Protein AF-A0A381DGV2-F1 (afdb_monomer_lite)

Foldseek 3Di:
DFKDFADQPDDCCVVVVVVADPPKDWDDDRRIIDIRHPPDDPVRLVVSVVVVCVVRVHDQDGLDDDPPPQHPDPLSRLVSSQVRCCVRPVDGDPVSDDDD

Organism: NCBI:txid32024

Structure (mmCIF, N/CA/C/O backbone):
data_AF-A0A381DGV2-F1
#
_entry.id   AF-A0A381DGV2-F1
#
loop_
_atom_site.group_PDB
_atom_site.id
_atom_site.type_symbol
_atom_site.label_atom_id
_atom_site.label_alt_id
_atom_site.label_comp_id
_atom_site.label_asym_id
_atom_site.label_entity_id
_atom_site.label_seq_id
_atom_site.pdbx_PDB_ins_code
_atom_site.Cartn_x
_atom_site.Cartn_y
_atom_site.Cartn_z
_atom_site.occupancy
_atom_site.B_iso_or_equiv
_atom_site.auth_seq_id
_atom_site.auth_comp_id
_atom_site.auth_asym_id
_atom_site.auth_atom_id
_atom_site.pdbx_PDB_model_num
ATOM 1 N N . MET A 1 1 ? 2.877 0.593 -5.020 1.00 95.25 1 MET A N 1
ATOM 2 C CA . MET A 1 1 ? 2.007 -0.068 -4.026 1.00 95.25 1 MET A CA 1
ATOM 3 C C . MET A 1 1 ? 1.401 1.002 -3.150 1.00 95.25 1 MET A C 1
ATOM 5 O O . MET A 1 1 ? 2.061 2.006 -2.918 1.00 95.25 1 MET A O 1
ATOM 9 N N . ILE A 1 2 ? 0.180 0.784 -2.677 1.00 96.75 2 ILE A N 1
ATOM 10 C CA . ILE A 1 2 ? -0.481 1.668 -1.717 1.00 96.75 2 ILE A CA 1
ATOM 11 C C . ILE A 1 2 ? -0.912 0.875 -0.488 1.00 96.75 2 ILE A C 1
ATOM 13 O O . ILE A 1 2 ? -1.246 -0.306 -0.606 1.00 96.75 2 ILE A O 1
ATOM 17 N N . TYR A 1 3 ? -0.951 1.536 0.662 1.00 97.06 3 TYR A N 1
ATOM 18 C CA . TYR A 1 3 ? -1.547 1.010 1.883 1.00 97.06 3 TYR A CA 1
ATOM 19 C C . TYR A 1 3 ? -2.696 1.897 2.359 1.00 97.06 3 TYR A C 1
ATOM 21 O O . TYR A 1 3 ? -2.619 3.127 2.331 1.00 97.06 3 TYR A O 1
ATOM 29 N N . PHE A 1 4 ? -3.753 1.260 2.854 1.00 95.06 4 P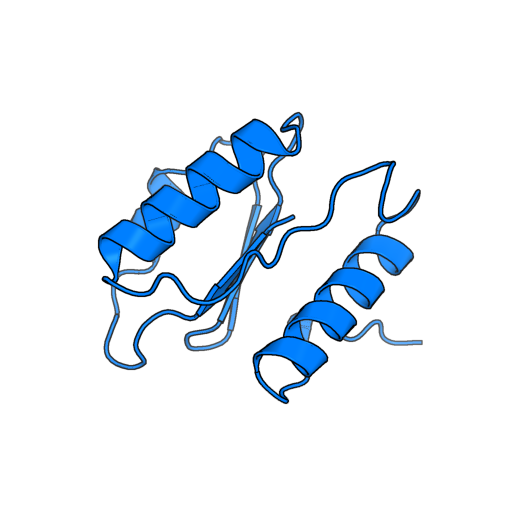HE A N 1
ATOM 30 C CA . PHE A 1 4 ? -4.829 1.939 3.559 1.00 95.06 4 PHE A CA 1
ATOM 31 C C . PHE A 1 4 ? -5.374 1.075 4.696 1.00 95.06 4 PHE A C 1
ATOM 33 O O . PHE A 1 4 ? -5.316 -0.157 4.675 1.00 95.06 4 PHE A O 1
ATOM 40 N N . LYS A 1 5 ? -5.928 1.747 5.704 1.00 93.50 5 LYS A N 1
ATOM 41 C CA . LYS A 1 5 ? -6.568 1.119 6.856 1.00 93.50 5 LYS A CA 1
ATOM 42 C C . LYS A 1 5 ? -8.061 1.400 6.804 1.00 93.50 5 LYS A C 1
ATOM 44 O O . LYS A 1 5 ? -8.460 2.558 6.834 1.00 93.50 5 LYS A O 1
ATOM 49 N N . ALA A 1 6 ? -8.879 0.357 6.745 1.00 93.44 6 ALA A N 1
ATOM 50 C CA . ALA A 1 6 ? -10.326 0.507 6.829 1.00 93.44 6 ALA A CA 1
ATOM 51 C C . ALA A 1 6 ? -10.778 0.643 8.299 1.00 93.44 6 ALA A C 1
ATOM 53 O O . ALA A 1 6 ? -10.084 0.174 9.213 1.00 93.44 6 ALA A O 1
ATOM 54 N N . PRO A 1 7 ? -11.961 1.223 8.562 1.00 92.69 7 PRO A N 1
ATOM 55 C CA . PRO A 1 7 ? -12.631 1.092 9.853 1.00 92.69 7 PRO A CA 1
ATOM 56 C C . PRO A 1 7 ? -12.791 -0.386 10.244 1.00 92.69 7 PRO A C 1
ATOM 58 O O . PRO A 1 7 ? -13.058 -1.233 9.395 1.00 92.69 7 PRO A O 1
ATOM 61 N N . LYS A 1 8 ? -12.622 -0.722 11.529 1.00 90.12 8 LYS A N 1
ATOM 62 C CA . LYS A 1 8 ? -12.659 -2.124 12.005 1.00 90.12 8 LYS A CA 1
ATOM 63 C C . LYS A 1 8 ? -14.009 -2.816 11.791 1.00 90.12 8 LYS A C 1
ATOM 65 O O . LYS A 1 8 ? -14.089 -4.038 11.762 1.00 90.12 8 LYS A O 1
ATOM 70 N N . ASP A 1 9 ? -15.078 -2.042 11.696 1.00 91.44 9 ASP A N 1
ATOM 71 C CA . ASP A 1 9 ? -16.440 -2.502 11.448 1.00 91.44 9 ASP A CA 1
ATOM 72 C C . ASP A 1 9 ? -16.779 -2.607 9.953 1.00 91.44 9 ASP A C 1
ATOM 74 O O . ASP A 1 9 ? -17.827 -3.154 9.598 1.00 91.44 9 ASP A O 1
ATOM 78 N N . PHE A 1 10 ? -15.891 -2.152 9.063 1.00 92.25 10 PHE A N 1
ATOM 79 C CA . PHE A 1 10 ? -16.064 -2.293 7.625 1.00 92.25 10 PHE A CA 1
ATOM 80 C C . PHE A 1 10 ? -15.890 -3.754 7.191 1.00 92.25 10 PHE A C 1
ATOM 82 O O . PHE A 1 10 ? -14.814 -4.335 7.310 1.00 92.25 10 PHE A O 1
ATOM 89 N N . LYS A 1 11 ? -16.954 -4.355 6.641 1.00 86.88 11 LYS A N 1
ATOM 90 C CA . LYS A 1 11 ? -16.972 -5.786 6.272 1.00 86.88 11 LYS A CA 1
ATOM 91 C C . LYS A 1 11 ? -16.928 -6.079 4.773 1.00 86.88 11 LYS A C 1
ATOM 93 O O . LYS A 1 11 ? -16.785 -7.235 4.392 1.00 86.88 11 LYS A O 1
ATOM 98 N N . ASN A 1 12 ? -17.081 -5.072 3.914 1.00 88.25 12 ASN A N 1
ATOM 99 C CA . ASN A 1 12 ? -17.271 -5.280 2.476 1.00 88.25 12 ASN A CA 1
ATOM 100 C C . ASN A 1 12 ? -15.976 -5.077 1.675 1.00 88.25 12 ASN A C 1
ATOM 102 O O . ASN A 1 12 ? -15.912 -4.227 0.78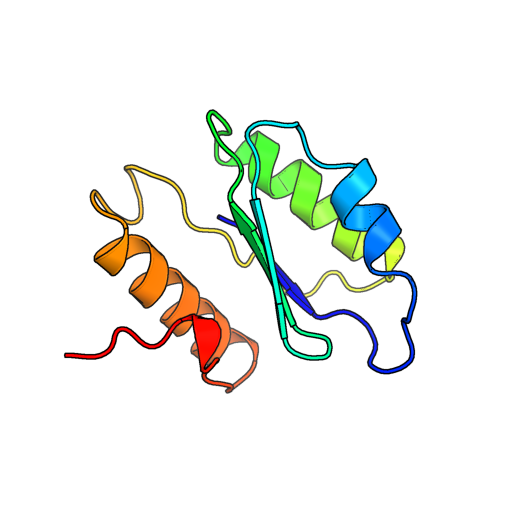9 1.00 88.25 12 ASN A O 1
ATOM 106 N N . SER A 1 13 ? -14.938 -5.859 1.973 1.00 86.44 13 SER A N 1
ATOM 107 C CA . SER A 1 13 ? -13.643 -5.764 1.279 1.00 86.44 13 SER A CA 1
ATOM 108 C C . SER A 1 13 ? -13.719 -6.040 -0.229 1.00 86.44 13 SER A C 1
ATOM 110 O O . SER A 1 13 ? -12.875 -5.569 -0.993 1.00 86.44 13 SER A O 1
ATOM 112 N N . ASP A 1 14 ? -14.754 -6.752 -0.682 1.00 88.44 14 ASP A N 1
ATOM 113 C CA . ASP A 1 14 ? -14.967 -7.072 -2.094 1.00 88.44 14 ASP A CA 1
ATOM 114 C C . ASP A 1 14 ? -15.229 -5.838 -2.964 1.00 88.44 14 ASP A C 1
ATOM 116 O O . ASP A 1 14 ? -15.017 -5.907 -4.177 1.00 88.44 14 ASP A O 1
ATOM 120 N N . ILE A 1 15 ? -15.641 -4.704 -2.381 1.00 90.19 15 ILE A N 1
ATOM 121 C CA . ILE A 1 15 ? -15.765 -3.455 -3.140 1.00 90.19 15 ILE A CA 1
ATOM 122 C C . ILE A 1 15 ? -14.410 -3.016 -3.707 1.00 90.19 15 ILE A C 1
ATOM 124 O O . ILE A 1 15 ? -14.336 -2.641 -4.871 1.00 90.19 15 ILE A O 1
ATOM 128 N N . PHE A 1 16 ? -13.325 -3.158 -2.939 1.00 89.62 16 PHE A N 1
ATOM 129 C CA . PHE A 1 16 ? -11.986 -2.775 -3.388 1.00 89.62 16 PHE A CA 1
ATOM 130 C C . PHE A 1 16 ? -11.459 -3.733 -4.447 1.00 89.62 16 PHE A C 1
ATOM 132 O O . PHE A 1 16 ? -10.936 -3.288 -5.461 1.00 89.62 16 PHE A O 1
ATOM 139 N N . LYS A 1 17 ? -11.680 -5.042 -4.274 1.00 86.31 17 LYS A N 1
ATOM 140 C CA . LYS A 1 17 ? -11.296 -6.040 -5.286 1.00 86.31 17 LYS A CA 1
ATOM 141 C C . LYS A 1 17 ? -11.955 -5.774 -6.639 1.00 86.31 17 LYS A C 1
ATOM 143 O O . LYS A 1 17 ? -11.318 -5.966 -7.664 1.00 86.31 17 LYS A O 1
ATOM 148 N N . LYS A 1 18 ? -13.220 -5.340 -6.645 1.00 88.31 18 LYS A N 1
ATOM 149 C CA . LYS A 1 18 ? -13.968 -5.026 -7.874 1.00 88.31 18 LYS A CA 1
ATOM 150 C C . LYS A 1 18 ? -13.519 -3.727 -8.545 1.00 88.31 18 LYS A C 1
ATOM 152 O O . LYS A 1 18 ? -13.727 -3.585 -9.745 1.00 88.31 18 LYS A O 1
ATOM 157 N N . SER A 1 19 ? -12.943 -2.799 -7.786 1.00 85.50 19 SER A N 1
ATOM 158 C CA . SER A 1 19 ? -12.439 -1.520 -8.302 1.00 85.50 19 SER A CA 1
ATOM 159 C C . SER A 1 19 ? -11.036 -1.621 -8.907 1.00 85.50 19 SER A C 1
ATOM 161 O O . SER A 1 19 ? -10.634 -0.740 -9.662 1.00 85.50 19 SER A O 1
ATOM 163 N N . LEU A 1 20 ? -10.289 -2.675 -8.577 1.00 88.88 20 LEU A N 1
ATOM 164 C CA . LEU A 1 20 ? -8.936 -2.911 -9.075 1.00 88.88 20 LEU A CA 1
ATOM 165 C C . LEU A 1 20 ? -8.937 -3.585 -10.454 1.00 88.88 20 LEU A C 1
ATOM 167 O O . LEU A 1 20 ? -9.857 -4.328 -10.804 1.00 88.88 20 LEU A O 1
ATOM 171 N N . ARG A 1 21 ? -7.892 -3.332 -11.253 1.00 91.62 21 ARG A N 1
ATOM 172 C CA . ARG A 1 21 ? -7.720 -3.980 -12.562 1.00 91.62 21 ARG A CA 1
ATOM 173 C C . ARG A 1 21 ? -7.346 -5.446 -12.364 1.00 91.62 21 ARG A C 1
ATOM 175 O O . ARG A 1 21 ? -6.806 -5.830 -11.335 1.00 91.62 21 ARG A O 1
ATOM 182 N N . SER A 1 22 ? -7.538 -6.271 -13.392 1.00 91.06 22 SER A N 1
ATOM 183 C CA . SER A 1 22 ? -7.172 -7.696 -13.336 1.00 91.06 22 SER A CA 1
ATOM 184 C C . SER A 1 22 ? -5.670 -7.945 -13.144 1.00 91.06 22 SER A C 1
ATOM 186 O O . SER A 1 22 ? -5.277 -9.048 -12.782 1.00 91.06 22 SER A O 1
ATOM 188 N N . THR A 1 23 ? -4.834 -6.951 -13.451 1.00 93.00 23 THR A N 1
ATOM 189 C CA . THR A 1 23 ? -3.380 -6.978 -13.245 1.00 93.00 23 THR A CA 1
ATOM 190 C C . THR A 1 23 ? -2.973 -6.570 -11.838 1.00 93.00 23 THR A C 1
ATOM 192 O O . THR A 1 23 ? -1.842 -6.830 -11.444 1.00 93.00 23 THR A O 1
ATOM 195 N N . ASP A 1 24 ? -3.860 -5.903 -11.106 1.00 94.75 24 ASP A N 1
ATOM 196 C CA . ASP A 1 24 ? -3.578 -5.417 -9.766 1.00 94.75 24 ASP A CA 1
ATOM 197 C C . ASP A 1 24 ? -3.803 -6.540 -8.747 1.00 94.75 24 ASP A C 1
ATOM 199 O O . ASP A 1 24 ? -4.599 -7.459 -8.957 1.00 94.75 24 ASP A O 1
ATOM 203 N N . ALA A 1 25 ? -3.114 -6.454 -7.613 1.00 93.38 25 ALA A N 1
ATOM 204 C CA . ALA A 1 25 ? -3.277 -7.394 -6.510 1.00 93.38 25 ALA A CA 1
ATOM 205 C C . ALA A 1 25 ? -3.711 -6.665 -5.237 1.00 93.38 25 ALA A C 1
ATOM 207 O O . ALA A 1 25 ? -3.255 -5.554 -4.972 1.00 93.38 25 ALA A O 1
ATOM 208 N N . LEU A 1 26 ? -4.565 -7.309 -4.437 1.00 95.12 26 LEU A N 1
ATOM 209 C CA . LEU A 1 26 ? -5.003 -6.814 -3.133 1.00 95.12 26 LEU A CA 1
ATOM 210 C C . LEU A 1 26 ? -4.680 -7.840 -2.048 1.00 95.12 26 LEU A C 1
ATOM 212 O O . LEU A 1 26 ? -5.160 -8.973 -2.097 1.00 95.12 26 LEU A O 1
ATOM 216 N N . PHE A 1 27 ? -3.916 -7.408 -1.053 1.00 94.50 27 PHE A N 1
ATOM 217 C CA . PHE A 1 27 ? -3.576 -8.165 0.144 1.00 94.50 27 PHE A CA 1
ATOM 218 C C . PHE A 1 27 ? -4.340 -7.576 1.329 1.00 94.50 27 PHE A C 1
ATOM 220 O O . PHE A 1 27 ? -4.456 -6.354 1.443 1.00 94.50 27 PHE A O 1
ATOM 227 N N . ILE A 1 28 ? -4.906 -8.441 2.171 1.00 93.50 28 ILE A N 1
ATOM 228 C CA . ILE A 1 28 ? -5.795 -8.048 3.268 1.00 93.50 28 ILE A CA 1
ATOM 229 C C . ILE A 1 28 ? -5.422 -8.844 4.517 1.00 93.50 28 ILE A C 1
ATOM 231 O O . ILE A 1 28 ? -5.366 -10.072 4.456 1.00 93.50 28 ILE A O 1
ATOM 235 N N . ASP A 1 29 ? -5.235 -8.144 5.633 1.00 92.50 29 ASP A N 1
ATOM 236 C CA . ASP A 1 29 ? -5.119 -8.718 6.976 1.00 92.50 29 ASP A CA 1
ATOM 237 C C . ASP A 1 29 ? -5.941 -7.869 7.952 1.00 92.50 29 ASP A C 1
ATOM 239 O O . ASP A 1 29 ? -5.667 -6.683 8.140 1.00 92.50 29 ASP A O 1
ATOM 243 N N . ASP A 1 30 ? -6.996 -8.450 8.523 1.00 92.38 30 ASP A N 1
ATOM 244 C CA . ASP A 1 30 ? -8.017 -7.739 9.305 1.00 92.38 30 ASP A CA 1
ATOM 245 C C . ASP A 1 30 ? -8.541 -6.476 8.580 1.00 92.38 30 ASP A C 1
ATOM 247 O O . ASP A 1 30 ? -9.202 -6.573 7.540 1.00 92.38 30 ASP A O 1
ATOM 251 N N . ASN A 1 31 ? -8.232 -5.283 9.093 1.00 94.00 31 ASN A N 1
ATOM 252 C CA . ASN A 1 31 ? -8.620 -4.003 8.510 1.00 94.00 31 ASN A CA 1
ATOM 253 C C . ASN A 1 31 ? -7.465 -3.277 7.793 1.00 94.00 31 ASN A C 1
ATOM 255 O O . ASN A 1 31 ? -7.577 -2.084 7.498 1.00 94.00 31 ASN A O 1
ATOM 259 N N . HIS A 1 32 ? -6.370 -3.981 7.510 1.00 94.94 32 HIS A N 1
ATOM 260 C CA . HIS A 1 32 ? -5.193 -3.489 6.802 1.00 94.94 32 HIS A CA 1
ATOM 261 C C . HIS A 1 32 ? -5.177 -3.999 5.363 1.00 94.94 32 HIS A C 1
ATOM 263 O O . HIS A 1 32 ? -5.314 -5.197 5.115 1.00 94.94 32 HIS A O 1
ATOM 269 N N . TYR A 1 33 ? -4.996 -3.082 4.415 1.00 95.88 33 TYR A N 1
ATOM 270 C CA . TYR A 1 33 ? -5.076 -3.370 2.990 1.00 95.88 33 TYR A CA 1
ATOM 271 C C . TYR A 1 33 ? -3.837 -2.851 2.278 1.00 95.88 33 TYR A C 1
ATOM 273 O O . TYR A 1 33 ? -3.427 -1.707 2.481 1.00 95.88 33 TYR A O 1
ATOM 281 N N . ILE A 1 34 ? -3.279 -3.678 1.399 1.00 96.69 34 ILE A N 1
ATOM 282 C CA . ILE A 1 34 ? -2.182 -3.299 0.511 1.00 96.69 34 ILE A CA 1
ATOM 283 C C . ILE A 1 34 ? -2.595 -3.613 -0.917 1.00 96.69 34 ILE A C 1
ATOM 285 O O . ILE A 1 34 ? -2.911 -4.760 -1.233 1.00 96.69 34 ILE A O 1
ATOM 289 N N . ALA A 1 35 ? -2.576 -2.604 -1.785 1.00 96.06 35 ALA A N 1
ATOM 290 C CA . ALA A 1 35 ? -2.825 -2.787 -3.207 1.00 96.06 35 ALA A CA 1
ATOM 291 C C . ALA A 1 35 ? -1.540 -2.589 -4.020 1.00 96.06 35 ALA A C 1
ATOM 293 O O . ALA A 1 35 ? -0.842 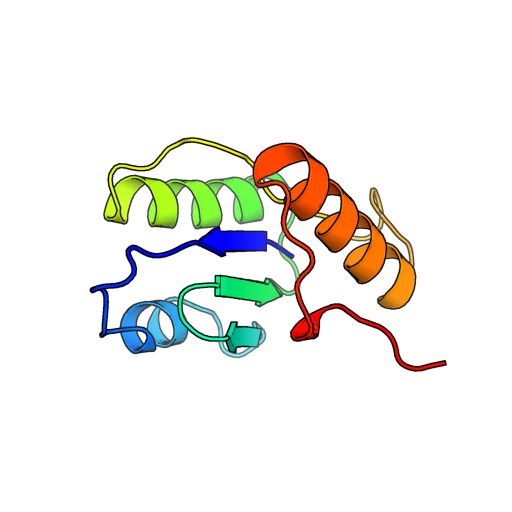-1.575 -3.919 1.00 96.06 35 ALA A O 1
ATOM 294 N N . MET A 1 36 ? -1.232 -3.573 -4.858 1.00 95.88 36 MET A N 1
ATOM 295 C CA . MET A 1 36 ? -0.183 -3.495 -5.863 1.00 95.88 36 MET A CA 1
ATOM 296 C C . MET A 1 36 ? -0.819 -3.081 -7.188 1.00 95.88 36 MET A C 1
ATOM 298 O O . MET A 1 36 ? -1.580 -3.848 -7.770 1.00 95.88 36 MET A O 1
ATOM 302 N N . LEU A 1 37 ? -0.515 -1.862 -7.633 1.00 95.88 37 LEU A N 1
ATOM 303 C CA . LEU A 1 37 ? -1.074 -1.259 -8.842 1.00 95.88 37 LEU A CA 1
ATOM 304 C C . LEU A 1 37 ? -0.055 -1.378 -9.982 1.00 95.88 37 LEU A C 1
ATOM 306 O O . LEU A 1 37 ? 0.964 -0.686 -9.969 1.00 95.88 37 LEU A O 1
ATOM 310 N N . ILE A 1 38 ? -0.292 -2.271 -10.941 1.00 94.25 38 ILE A N 1
ATOM 311 C CA . ILE A 1 38 ? 0.676 -2.563 -12.008 1.00 94.25 38 ILE A CA 1
ATOM 312 C C . ILE A 1 38 ? 0.549 -1.537 -13.138 1.00 94.25 38 ILE A C 1
ATOM 314 O O . ILE A 1 38 ? -0.543 -1.282 -13.644 1.00 94.25 38 ILE A O 1
ATOM 318 N N . GLY A 1 39 ? 1.683 -0.969 -13.563 1.00 93.31 39 GLY A N 1
ATOM 319 C CA . GLY A 1 39 ? 1.716 0.049 -14.622 1.00 93.31 39 GLY A CA 1
ATOM 320 C C . GLY A 1 39 ? 1.094 1.385 -14.205 1.00 93.31 39 GLY A C 1
ATOM 321 O O . GLY A 1 39 ? 0.584 2.112 -15.055 1.00 93.31 39 GLY A O 1
ATOM 322 N N . THR A 1 40 ? 1.107 1.682 -12.906 1.00 94.25 40 THR A N 1
ATOM 323 C CA . THR A 1 40 ? 0.544 2.902 -12.321 1.00 94.25 40 THR A CA 1
ATOM 324 C C . THR A 1 40 ? 1.674 3.765 -11.773 1.00 94.25 40 THR A C 1
ATOM 326 O O . THR A 1 40 ? 2.539 3.267 -11.051 1.00 94.25 40 THR A O 1
ATOM 329 N N . ASP A 1 41 ? 1.675 5.045 -12.139 1.00 94.50 41 ASP A N 1
ATOM 330 C CA . ASP A 1 41 ? 2.626 6.035 -11.637 1.00 94.50 41 ASP A CA 1
ATOM 331 C C . ASP A 1 41 ? 2.180 6.617 -10.283 1.00 94.50 41 ASP A C 1
ATOM 333 O O . ASP A 1 41 ? 1.156 6.223 -9.717 1.00 94.50 41 ASP A O 1
ATOM 337 N N . TRP A 1 42 ? 2.961 7.560 -9.755 1.00 94.88 42 TRP A N 1
ATOM 338 C CA . TRP A 1 42 ? 2.656 8.230 -8.491 1.00 94.88 42 TRP A CA 1
ATOM 339 C C . TRP A 1 42 ? 1.267 8.879 -8.483 1.00 94.88 42 TRP A C 1
ATOM 341 O O . TRP A 1 42 ? 0.499 8.681 -7.544 1.00 94.88 42 TRP A O 1
ATOM 351 N N . ASN A 1 43 ? 0.917 9.622 -9.537 1.00 95.50 43 ASN A N 1
ATOM 352 C CA . ASN A 1 43 ? -0.345 10.360 -9.590 1.00 95.50 43 ASN A CA 1
ATOM 353 C C . ASN A 1 43 ? -1.545 9.412 -9.629 1.00 95.50 43 ASN A C 1
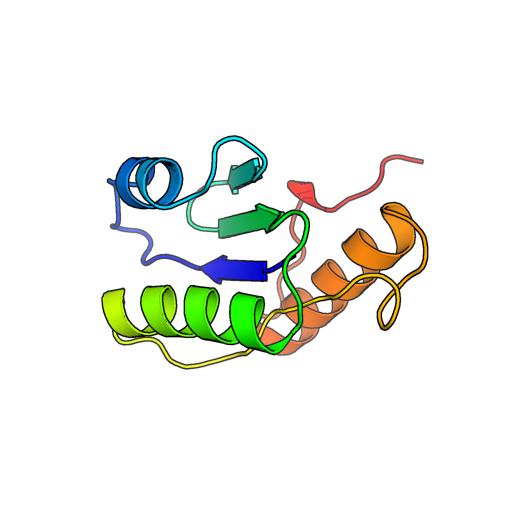ATOM 355 O O . ASN A 1 43 ? -2.501 9.607 -8.885 1.00 95.50 43 ASN A O 1
ATOM 359 N N . GLY A 1 44 ? -1.475 8.346 -10.428 1.00 94.25 44 GLY A N 1
ATOM 360 C CA . GLY A 1 44 ? -2.525 7.332 -10.457 1.00 94.25 44 GLY A CA 1
ATOM 361 C C . GLY A 1 44 ? -2.661 6.597 -9.121 1.00 94.25 44 GLY A C 1
ATOM 362 O O . GLY A 1 44 ? -3.775 6.328 -8.674 1.00 94.25 44 GLY A O 1
ATOM 363 N N . ALA A 1 45 ? -1.548 6.300 -8.443 1.00 95.44 45 ALA A N 1
ATOM 364 C CA . ALA A 1 45 ? -1.579 5.696 -7.112 1.00 95.44 45 ALA A CA 1
ATOM 365 C C . ALA A 1 45 ? -2.208 6.639 -6.071 1.00 95.44 45 ALA A C 1
ATOM 367 O O . ALA A 1 45 ? -3.016 6.194 -5.251 1.00 95.44 45 ALA A O 1
ATOM 368 N N . LEU A 1 46 ? -1.886 7.933 -6.145 1.00 95.50 46 LEU A N 1
ATOM 369 C CA . LEU A 1 46 ? -2.441 8.974 -5.286 1.00 95.50 46 LEU A CA 1
ATOM 370 C C . LEU A 1 46 ? -3.945 9.157 -5.504 1.00 95.50 46 LEU A C 1
ATOM 372 O O . LEU A 1 46 ? -4.686 9.254 -4.529 1.00 95.50 46 LEU A O 1
ATOM 376 N N . GLU A 1 47 ? -4.418 9.157 -6.751 1.00 94.44 47 GLU A N 1
ATOM 377 C CA . GLU A 1 47 ? -5.849 9.232 -7.071 1.00 94.44 47 GLU A CA 1
ATOM 378 C C . GLU A 1 47 ? -6.621 8.039 -6.494 1.00 94.44 47 GLU A C 1
ATOM 380 O O . GLU A 1 47 ? -7.669 8.220 -5.868 1.00 94.44 47 GLU A O 1
ATOM 385 N N . VAL A 1 48 ? -6.087 6.820 -6.649 1.00 93.88 48 VAL A N 1
ATOM 386 C CA . VAL A 1 48 ? -6.702 5.608 -6.085 1.00 93.88 48 VAL A CA 1
ATOM 387 C C . VAL A 1 48 ? -6.758 5.692 -4.561 1.00 93.88 48 VAL A C 1
ATOM 389 O O . VAL A 1 48 ? -7.818 5.461 -3.976 1.00 93.88 48 VAL A O 1
ATOM 392 N N . LEU A 1 49 ? -5.645 6.048 -3.912 1.00 95.31 49 LEU A N 1
ATOM 393 C CA . LEU A 1 49 ? -5.597 6.170 -2.457 1.00 95.31 49 LEU A CA 1
ATOM 394 C C . LEU A 1 49 ? -6.554 7.261 -1.957 1.00 95.31 49 LEU A C 1
ATOM 396 O O . LEU A 1 49 ? -7.333 7.007 -1.041 1.00 95.31 49 LEU A O 1
ATOM 400 N N . SER A 1 50 ? -6.571 8.426 -2.605 1.00 94.25 50 SER A N 1
ATOM 401 C CA . SER A 1 50 ? -7.456 9.543 -2.255 1.00 94.25 50 SER A CA 1
ATOM 402 C C . SER A 1 50 ? -8.932 9.173 -2.401 1.00 94.25 50 SER A C 1
ATOM 404 O O . SER A 1 50 ? -9.751 9.559 -1.570 1.00 94.25 50 SER A O 1
ATOM 406 N N . GLY A 1 51 ? -9.294 8.391 -3.424 1.00 93.50 51 GLY A N 1
ATOM 407 C CA . GLY A 1 51 ? -10.656 7.880 -3.586 1.00 93.50 51 GLY A CA 1
ATOM 408 C C . GLY A 1 51 ? -11.076 6.949 -2.445 1.00 93.50 51 GLY A C 1
ATOM 409 O O . GLY A 1 51 ? -12.201 7.036 -1.954 1.00 93.50 51 GLY A O 1
ATOM 410 N N . ILE A 1 52 ? -10.164 6.095 -1.973 1.00 93.69 52 ILE A N 1
ATOM 411 C CA . ILE A 1 52 ? -10.409 5.195 -0.836 1.00 93.69 52 ILE A CA 1
ATOM 412 C C . ILE A 1 52 ? -10.517 5.983 0.473 1.00 93.69 52 ILE A C 1
ATOM 414 O O . ILE A 1 52 ? -11.425 5.745 1.266 1.00 93.69 52 ILE A O 1
ATOM 418 N N . GLN A 1 53 ? -9.619 6.939 0.692 1.00 93.62 53 GLN A N 1
ATOM 419 C CA . GLN A 1 53 ? -9.657 7.828 1.852 1.00 93.62 53 GLN A CA 1
ATOM 420 C C . GLN A 1 53 ? -10.954 8.641 1.883 1.00 93.62 53 GLN A C 1
ATOM 422 O O . GLN A 1 53 ? -11.606 8.709 2.919 1.00 93.62 53 GLN A O 1
ATOM 427 N N . SER A 1 54 ? -11.387 9.164 0.731 1.00 94.38 54 SER A N 1
ATOM 428 C CA . SER A 1 54 ? -12.671 9.852 0.572 1.00 94.38 54 SER A CA 1
ATOM 429 C C . SER A 1 54 ? -13.855 8.969 0.936 1.00 94.38 54 SER A C 1
ATOM 431 O O . SER A 1 54 ? -14.756 9.399 1.651 1.00 94.38 54 SER A O 1
ATOM 433 N N . PHE A 1 55 ? -13.836 7.711 0.491 1.00 93.12 55 PHE A N 1
ATOM 434 C CA . PHE A 1 55 ? -14.882 6.745 0.807 1.00 93.12 55 PHE A CA 1
ATOM 435 C C . PHE A 1 55 ? -15.035 6.510 2.320 1.00 93.12 55 PHE A C 1
ATOM 437 O O . PHE A 1 55 ? -16.144 6.251 2.787 1.00 93.12 55 PHE A O 1
ATOM 444 N N . PHE A 1 56 ? -13.946 6.623 3.084 1.00 92.00 56 PHE A N 1
ATOM 445 C CA . PHE A 1 56 ? -13.941 6.467 4.540 1.00 92.00 56 PHE A CA 1
ATOM 446 C C . PHE A 1 56 ? -13.963 7.782 5.330 1.00 92.00 56 PHE A C 1
ATOM 448 O O . PHE A 1 56 ? -13.971 7.719 6.558 1.00 92.00 56 PHE A O 1
ATOM 455 N N . ASP A 1 57 ? -13.974 8.938 4.660 1.00 91.69 57 ASP A N 1
ATOM 456 C CA . ASP A 1 57 ? -13.760 10.254 5.280 1.00 91.69 57 ASP A CA 1
ATOM 457 C C . ASP A 1 57 ? -12.470 10.305 6.137 1.00 91.69 57 ASP A C 1
ATOM 459 O O . ASP A 1 57 ? -12.438 10.867 7.231 1.00 91.69 57 ASP A O 1
ATOM 463 N N . ASP A 1 58 ? -11.393 9.659 5.661 1.00 86.75 58 ASP A N 1
ATOM 464 C CA . ASP A 1 58 ? -10.123 9.516 6.390 1.00 86.75 58 ASP A CA 1
ATOM 465 C C . ASP A 1 58 ? -8.893 9.865 5.535 1.00 86.75 58 ASP A C 1
ATOM 467 O O . ASP A 1 58 ? -8.190 8.996 5.017 1.00 86.75 58 ASP A O 1
ATOM 471 N N . TYR A 1 59 ? -8.605 11.161 5.417 1.00 80.38 59 TYR A N 1
ATOM 472 C CA . TYR A 1 59 ? -7.440 11.699 4.705 1.00 80.38 59 TYR A CA 1
ATOM 473 C C . TYR A 1 59 ? -6.276 11.943 5.665 1.00 80.38 59 TYR A C 1
ATOM 475 O O . TYR A 1 59 ? -6.039 13.072 6.098 1.00 80.38 59 TYR A O 1
ATOM 483 N N . LYS A 1 60 ? -5.569 10.881 6.056 1.00 81.81 60 LYS A N 1
ATOM 484 C CA . LYS A 1 60 ? -4.435 11.020 6.984 1.00 81.81 60 LYS A CA 1
ATOM 485 C C . LYS A 1 60 ? -3.074 11.014 6.308 1.00 81.81 60 LYS A C 1
ATOM 487 O O . LYS A 1 60 ? -2.286 11.921 6.552 1.00 81.81 60 LYS A O 1
ATOM 492 N N . TYR A 1 61 ? -2.781 9.976 5.527 1.00 91.12 61 TYR A N 1
ATOM 493 C CA . TYR A 1 61 ? -1.414 9.689 5.096 1.00 91.12 61 TYR A CA 1
ATOM 494 C C . TYR A 1 61 ? -1.357 9.114 3.685 1.00 91.12 61 TYR A C 1
ATOM 496 O O . TYR A 1 61 ? -2.095 8.178 3.360 1.00 91.12 61 TYR A O 1
ATOM 504 N N . ASP A 1 62 ? -0.404 9.607 2.898 1.00 92.31 62 ASP A N 1
ATOM 505 C CA . ASP A 1 62 ? -0.085 9.093 1.569 1.00 92.31 62 ASP A CA 1
ATOM 506 C C . ASP A 1 62 ? 0.881 7.911 1.687 1.00 92.31 62 ASP A C 1
ATOM 508 O O . ASP A 1 62 ? 2.095 8.040 1.548 1.00 92.31 62 ASP A O 1
ATOM 512 N N . ASN A 1 63 ? 0.341 6.730 1.993 1.00 95.81 63 ASN A N 1
ATOM 513 C CA . ASN A 1 63 ? 1.145 5.516 2.130 1.00 95.81 63 ASN A CA 1
ATOM 514 C C . ASN A 1 63 ? 1.376 4.873 0.756 1.00 95.81 63 ASN A C 1
ATOM 516 O O . ASN A 1 63 ? 0.688 3.915 0.388 1.00 95.81 63 ASN A O 1
ATOM 520 N N . ILE A 1 64 ? 2.308 5.431 -0.015 1.00 97.00 64 ILE A N 1
ATOM 521 C CA . ILE A 1 64 ? 2.598 5.036 -1.396 1.00 97.00 64 ILE A CA 1
ATOM 522 C C . ILE A 1 64 ? 4.093 4.753 -1.540 1.00 97.00 64 ILE A C 1
ATOM 524 O O . ILE A 1 64 ? 4.917 5.498 -1.025 1.00 97.00 64 ILE A O 1
ATOM 528 N N . VAL A 1 65 ? 4.426 3.688 -2.270 1.00 97.44 65 VAL A N 1
ATOM 529 C CA . VAL A 1 65 ? 5.783 3.438 -2.784 1.00 97.44 65 VAL A CA 1
ATOM 530 C C . VAL A 1 65 ? 5.727 3.101 -4.271 1.00 97.44 65 VAL A C 1
ATOM 532 O O . VAL A 1 65 ? 4.872 2.322 -4.709 1.00 97.44 65 VAL A O 1
ATOM 535 N N . CYS A 1 66 ? 6.637 3.647 -5.061 1.00 96.56 66 CYS A N 1
ATOM 536 C CA . CYS A 1 66 ? 6.669 3.548 -6.511 1.00 96.56 66 CYS A CA 1
ATOM 537 C C . CYS A 1 66 ? 7.953 2.873 -6.995 1.00 96.56 66 CYS A C 1
ATOM 539 O O . CYS A 1 66 ? 9.056 3.208 -6.585 1.00 96.56 66 CYS A O 1
ATOM 541 N N . TYR A 1 67 ? 7.813 1.933 -7.929 1.00 94.94 67 TYR A N 1
ATOM 542 C CA . TYR A 1 67 ? 8.954 1.451 -8.699 1.00 94.94 67 TYR A CA 1
ATOM 543 C C . TYR A 1 67 ? 9.219 2.418 -9.865 1.00 94.94 67 TYR A C 1
ATOM 545 O O . TYR A 1 67 ? 8.260 2.766 -10.559 1.00 94.94 67 TYR A O 1
ATOM 553 N N . PRO A 1 68 ? 10.478 2.779 -10.167 1.00 95.31 68 PRO A N 1
ATOM 554 C CA . PRO A 1 68 ? 11.712 2.391 -9.474 1.00 95.31 68 PRO A CA 1
ATOM 555 C C . PRO A 1 68 ? 12.166 3.375 -8.378 1.00 95.31 68 PRO A C 1
ATOM 557 O O . PRO A 1 68 ? 13.220 3.148 -7.781 1.00 95.31 68 PRO A O 1
ATOM 560 N N . ASP A 1 69 ? 11.432 4.467 -8.158 1.00 95.69 69 ASP A N 1
ATOM 561 C CA . ASP A 1 69 ? 11.874 5.619 -7.357 1.00 95.69 69 ASP A CA 1
ATOM 562 C C . ASP A 1 69 ? 12.108 5.271 -5.879 1.00 95.69 69 ASP A C 1
ATOM 564 O O . ASP A 1 69 ? 13.131 5.647 -5.310 1.00 95.69 69 ASP A O 1
ATOM 568 N N . ASP A 1 70 ? 11.222 4.462 -5.301 1.00 96.12 70 ASP A N 1
ATOM 569 C CA . ASP A 1 70 ? 11.274 4.007 -3.909 1.00 96.12 70 ASP A CA 1
ATOM 570 C C . ASP A 1 70 ? 11.867 2.599 -3.774 1.00 96.12 70 ASP A C 1
ATOM 572 O O . ASP A 1 70 ? 11.783 1.982 -2.717 1.00 96.12 70 ASP A O 1
ATOM 576 N N . GLY A 1 71 ? 12.435 2.031 -4.837 1.00 95.81 71 GLY A N 1
ATOM 577 C CA . GLY A 1 71 ? 13.012 0.691 -4.796 1.00 95.81 71 GLY A CA 1
ATOM 578 C C . GLY A 1 71 ? 13.033 0.014 -6.156 1.00 95.81 71 GLY A C 1
ATOM 579 O O . GLY A 1 71 ? 12.114 0.153 -6.962 1.00 95.81 71 GLY A O 1
ATOM 580 N N . LYS A 1 72 ? 14.094 -0.756 -6.409 1.00 95.31 72 LYS A N 1
ATOM 581 C CA . LYS A 1 72 ? 14.313 -1.446 -7.693 1.00 95.31 72 LYS A CA 1
ATOM 582 C C . LYS A 1 72 ? 13.946 -2.929 -7.665 1.00 95.31 72 LYS A C 1
ATOM 584 O O . LYS A 1 72 ? 14.070 -3.607 -8.683 1.00 95.31 72 LYS A O 1
ATOM 589 N N . ASP A 1 73 ? 13.478 -3.414 -6.527 1.00 94.69 73 ASP A N 1
ATOM 590 C CA . ASP A 1 73 ? 13.059 -4.789 -6.303 1.00 94.69 73 ASP A CA 1
ATOM 591 C C . ASP A 1 73 ? 11.916 -4.836 -5.280 1.00 94.69 73 ASP A C 1
ATOM 593 O O . ASP A 1 73 ? 11.620 -3.856 -4.591 1.00 94.69 73 ASP A O 1
ATOM 597 N N . GLY A 1 74 ? 11.231 -5.982 -5.232 1.00 91.56 74 GLY A N 1
ATOM 598 C CA . GLY A 1 74 ? 10.066 -6.166 -4.370 1.00 91.56 74 GLY A CA 1
ATOM 599 C C . GLY A 1 74 ? 10.402 -6.091 -2.882 1.00 91.56 74 GLY A C 1
ATOM 600 O O . GLY A 1 74 ? 9.614 -5.542 -2.122 1.00 91.56 74 GLY A O 1
ATOM 601 N N . GLU A 1 75 ? 11.573 -6.584 -2.478 1.00 94.38 75 GLU A N 1
ATOM 602 C CA . GLU A 1 75 ? 12.021 -6.561 -1.084 1.00 94.38 75 GLU A CA 1
ATOM 603 C C . GLU A 1 75 ? 12.191 -5.125 -0.579 1.00 94.38 75 GLU A C 1
ATOM 605 O O . GLU A 1 75 ? 11.609 -4.752 0.439 1.00 94.38 75 GLU A O 1
ATOM 610 N N . THR A 1 76 ? 12.894 -4.288 -1.341 1.00 96.00 76 THR A N 1
ATOM 611 C CA . THR A 1 76 ? 13.089 -2.870 -1.026 1.00 96.00 76 THR A CA 1
ATOM 612 C C . THR A 1 76 ? 11.755 -2.130 -0.948 1.00 96.00 76 THR A C 1
ATOM 614 O O . THR A 1 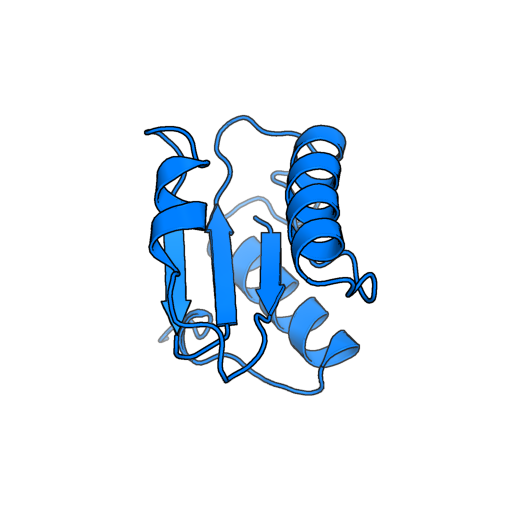76 ? 11.511 -1.400 0.008 1.00 96.00 76 THR A O 1
ATOM 617 N N . LEU A 1 77 ? 10.852 -2.352 -1.911 1.00 96.06 77 LEU A N 1
ATOM 618 C CA . LEU A 1 77 ? 9.537 -1.703 -1.917 1.00 96.06 77 LEU A CA 1
ATOM 619 C C . LEU A 1 77 ? 8.668 -2.135 -0.726 1.00 96.06 77 LEU A C 1
ATOM 621 O O . LEU A 1 77 ? 7.951 -1.311 -0.161 1.00 96.06 77 LEU A O 1
ATOM 625 N N . MET A 1 78 ? 8.711 -3.413 -0.340 1.00 95.69 78 MET A N 1
ATOM 626 C CA . MET A 1 78 ? 7.977 -3.923 0.822 1.00 95.69 78 MET A CA 1
ATOM 627 C C . MET A 1 78 ? 8.518 -3.351 2.132 1.00 95.69 78 MET A C 1
ATOM 629 O O . MET A 1 78 ? 7.721 -2.911 2.960 1.00 95.69 78 MET A O 1
ATOM 633 N N . ASN A 1 79 ? 9.843 -3.304 2.296 1.00 96.25 79 ASN A N 1
ATOM 634 C CA . ASN A 1 79 ? 10.482 -2.709 3.469 1.00 96.25 79 ASN A CA 1
ATOM 635 C C . ASN A 1 79 ? 10.181 -1.206 3.566 1.00 96.25 79 ASN A C 1
ATOM 637 O O . ASN A 1 79 ? 9.736 -0.742 4.609 1.00 96.25 79 ASN A O 1
ATOM 641 N N . ASN A 1 80 ? 10.289 -0.463 2.463 1.00 97.25 80 ASN A N 1
ATOM 642 C CA . ASN A 1 80 ? 9.996 0.972 2.463 1.00 97.25 80 ASN A CA 1
ATOM 643 C C . ASN A 1 80 ? 8.516 1.262 2.752 1.00 97.25 80 ASN A C 1
ATOM 645 O O . ASN A 1 80 ? 8.197 2.195 3.487 1.00 97.25 80 ASN A O 1
ATOM 649 N N . LEU A 1 81 ? 7.592 0.439 2.239 1.00 97.50 81 LEU A N 1
ATOM 650 C CA . LEU A 1 81 ? 6.180 0.559 2.606 1.00 97.50 81 LEU A CA 1
ATOM 651 C C . LEU A 1 81 ? 5.964 0.246 4.096 1.00 97.50 81 LEU A C 1
ATOM 653 O O . LEU A 1 81 ? 5.164 0.913 4.750 1.00 97.50 81 LEU A O 1
ATOM 657 N N . GLN A 1 82 ? 6.668 -0.751 4.637 1.00 96.75 82 GLN A N 1
ATOM 658 C CA . GLN A 1 82 ? 6.607 -1.098 6.054 1.00 96.75 82 GLN A CA 1
ATOM 659 C C . GLN A 1 82 ? 7.092 0.056 6.941 1.00 96.75 82 GLN A C 1
ATOM 661 O O . GLN A 1 82 ? 6.426 0.351 7.935 1.00 96.75 82 GLN A O 1
ATOM 666 N N . ASP A 1 83 ? 8.183 0.722 6.568 1.00 97.06 83 ASP A N 1
ATOM 667 C CA . ASP A 1 83 ? 8.730 1.871 7.293 1.00 97.06 83 ASP A CA 1
ATOM 668 C C . ASP A 1 83 ? 7.740 3.046 7.300 1.00 97.06 83 ASP A C 1
ATOM 670 O O . ASP A 1 83 ? 7.406 3.556 8.368 1.00 97.06 83 ASP A O 1
ATOM 674 N N . ILE A 1 84 ? 7.139 3.381 6.149 1.00 97.06 84 ILE A N 1
ATOM 675 C CA . ILE A 1 84 ? 6.091 4.417 6.059 1.00 97.06 84 ILE A CA 1
ATOM 676 C C . ILE A 1 84 ? 4.909 4.100 6.990 1.00 97.06 84 ILE A C 1
ATOM 678 O O . ILE A 1 84 ? 4.380 4.980 7.672 1.00 97.06 84 ILE A O 1
ATOM 682 N N . ILE A 1 85 ? 4.472 2.839 7.036 1.00 96.12 85 ILE A N 1
ATOM 683 C CA . ILE A 1 85 ? 3.354 2.421 7.893 1.00 96.12 85 ILE A CA 1
ATOM 684 C C . ILE A 1 85 ? 3.731 2.512 9.377 1.00 96.12 85 ILE A C 1
ATOM 686 O O . ILE A 1 85 ? 2.892 2.908 10.192 1.00 96.12 85 ILE A O 1
ATOM 690 N N . ILE A 1 86 ? 4.970 2.172 9.738 1.00 96.81 86 ILE A N 1
ATOM 691 C CA . ILE A 1 86 ? 5.478 2.317 11.106 1.00 96.81 86 ILE A CA 1
ATOM 692 C C . ILE A 1 86 ? 5.503 3.794 11.499 1.00 96.81 86 ILE A C 1
ATOM 694 O O . ILE A 1 86 ? 4.991 4.132 12.564 1.00 96.81 86 ILE A O 1
ATOM 698 N N . ASP A 1 87 ? 6.005 4.671 10.637 1.00 96.56 87 ASP A N 1
ATOM 699 C CA . ASP A 1 87 ? 6.093 6.106 10.915 1.00 96.56 87 ASP A CA 1
ATOM 700 C C . ASP A 1 87 ? 4.708 6.753 11.069 1.00 96.56 87 ASP A C 1
ATOM 702 O O . ASP A 1 87 ? 4.479 7.547 11.984 1.00 96.56 87 ASP A O 1
ATOM 706 N N . ASN A 1 88 ? 3.749 6.368 10.222 1.00 95.56 88 ASN A N 1
ATOM 707 C CA . ASN A 1 88 ? 2.412 6.963 10.208 1.00 95.56 88 ASN A CA 1
ATOM 708 C C . ASN A 1 88 ? 1.452 6.366 11.251 1.00 95.56 88 ASN A C 1
ATOM 710 O O . ASN A 1 88 ? 0.566 7.062 11.750 1.00 95.56 88 ASN A O 1
ATOM 714 N N . TYR A 1 89 ? 1.582 5.077 11.579 1.00 93.38 89 TYR A N 1
ATOM 715 C CA . TYR A 1 89 ? 0.612 4.365 12.424 1.00 93.38 89 TYR A CA 1
ATOM 716 C C . TYR A 1 89 ? 1.219 3.685 13.655 1.00 93.38 89 TYR A C 1
ATOM 718 O O . TYR A 1 89 ? 0.459 3.209 14.501 1.00 93.38 89 TYR A O 1
ATOM 726 N N . GLY A 1 90 ? 2.546 3.609 13.772 1.00 95.25 90 GLY A N 1
ATOM 727 C CA . GLY A 1 90 ? 3.233 2.927 14.872 1.00 95.25 90 GLY A CA 1
ATOM 728 C C . GLY A 1 90 ? 3.049 1.408 14.871 1.00 95.25 90 GLY A C 1
ATOM 729 O O . GLY A 1 90 ? 3.129 0.787 15.931 1.00 95.25 90 GLY A O 1
ATOM 730 N N . ILE A 1 91 ? 2.748 0.803 13.715 1.00 94.25 91 ILE A N 1
ATOM 731 C CA . ILE A 1 91 ? 2.469 -0.636 13.590 1.00 94.25 91 ILE A CA 1
ATOM 732 C C . ILE A 1 91 ? 3.369 -1.299 12.549 1.00 94.25 91 ILE A C 1
ATOM 734 O O . ILE A 1 91 ? 3.604 -0.753 11.476 1.00 94.25 91 ILE A O 1
ATOM 738 N N . ALA A 1 92 ? 3.801 -2.523 12.850 1.00 95.31 92 ALA A N 1
ATOM 739 C CA . ALA A 1 92 ? 4.440 -3.417 11.891 1.00 95.31 92 ALA A CA 1
ATOM 740 C C . ALA A 1 92 ? 3.423 -4.454 11.395 1.00 95.31 92 ALA A C 1
ATOM 742 O O . ALA A 1 92 ? 2.702 -5.032 12.210 1.00 95.31 92 ALA A O 1
ATOM 743 N N . LEU A 1 93 ? 3.359 -4.698 10.085 1.00 95.00 93 LEU A N 1
ATOM 744 C CA . LEU A 1 93 ? 2.407 -5.632 9.486 1.00 95.00 93 LEU A CA 1
ATOM 745 C C . LEU A 1 93 ? 3.100 -6.958 9.182 1.00 95.00 93 LEU A C 1
ATOM 747 O O . LEU A 1 93 ? 4.084 -7.008 8.448 1.00 95.00 93 LEU A O 1
ATOM 751 N N . ASP A 1 94 ? 2.554 -8.060 9.691 1.00 92.56 94 ASP A N 1
ATOM 752 C CA . ASP A 1 94 ? 3.135 -9.387 9.463 1.00 92.56 94 ASP A CA 1
ATOM 753 C C . ASP A 1 94 ? 3.166 -9.766 7.974 1.00 92.56 94 ASP A C 1
ATOM 755 O O . ASP A 1 94 ? 4.103 -10.431 7.537 1.00 92.56 94 ASP A O 1
ATOM 759 N N . MET A 1 95 ? 2.205 -9.283 7.176 1.00 91.56 95 MET A N 1
ATOM 760 C CA . MET A 1 95 ? 2.149 -9.535 5.729 1.00 91.56 95 MET A CA 1
ATOM 761 C C . MET A 1 95 ? 3.308 -8.910 4.934 1.00 91.56 95 MET A C 1
ATOM 763 O O . MET A 1 95 ? 3.541 -9.305 3.794 1.00 91.56 95 MET A O 1
ATOM 767 N N . LEU A 1 96 ? 4.012 -7.931 5.512 1.00 92.31 96 LEU A N 1
ATOM 768 C CA . LEU A 1 96 ? 5.173 -7.280 4.900 1.00 92.31 96 LEU A CA 1
ATOM 769 C C . LEU A 1 96 ? 6.505 -7.838 5.413 1.00 92.31 96 LEU A C 1
ATOM 771 O O . LEU A 1 96 ? 7.552 -7.508 4.861 1.00 92.31 96 LEU A O 1
ATOM 775 N N . LYS A 1 97 ? 6.494 -8.706 6.433 1.00 87.19 97 LYS A N 1
ATOM 776 C CA . LYS A 1 97 ? 7.719 -9.324 6.947 1.00 87.19 97 LYS A CA 1
ATOM 777 C C . LYS A 1 97 ? 8.277 -10.317 5.935 1.00 87.19 97 LYS A C 1
ATOM 779 O O . LYS A 1 97 ? 7.675 -11.356 5.661 1.00 87.19 97 LYS A O 1
ATOM 784 N N . ILE A 1 98 ? 9.476 -10.035 5.445 1.00 74.25 98 ILE A N 1
ATOM 785 C CA . ILE A 1 98 ? 10.238 -10.965 4.616 1.00 74.25 98 ILE A CA 1
ATOM 786 C C . ILE A 1 98 ? 10.870 -11.994 5.555 1.00 74.25 98 ILE A C 1
ATOM 788 O O . ILE A 1 98 ? 11.631 -11.646 6.459 1.00 74.25 98 ILE A O 1
ATOM 792 N N . LYS A 1 99 ? 10.503 -13.269 5.394 1.00 61.56 99 LYS A N 1
ATOM 793 C CA . LYS A 1 99 ? 11.159 -14.359 6.125 1.00 61.56 99 LYS A CA 1
ATOM 794 C C . LYS A 1 99 ? 12.534 -14.587 5.505 1.00 61.56 99 LYS A C 1
ATOM 796 O O . LYS A 1 99 ? 12.609 -14.945 4.331 1.00 61.56 99 LYS A O 1
ATOM 801 N N . SER A 1 100 ? 13.572 -14.353 6.300 1.00 53.66 100 SER A N 1
ATOM 802 C CA . SER A 1 100 ? 14.953 -14.740 6.018 1.00 53.66 100 SER A CA 1
ATOM 803 C C . SER A 1 100 ? 15.178 -16.245 6.121 1.00 53.66 100 SER A C 1
ATOM 805 O O . SER A 1 100 ? 14.396 -16.934 6.822 1.00 53.66 100 SER A O 1
#

pLDDT: mean 92.53, std 6.29, range [53.66, 97.5]

Radius of gyration: 12.87 Å; chains: 1; bounding box: 32×26×30 Å

Secondary structure (DSSP, 8-state):
-EEEE--TT---THHHHHHS-TT-EEEEETTEEEEE-TT--HHHHHHHHHHHHHHHT------B--TTTT-SSHHHHHHHHHHHHHHHHS---GGGPPP-

Sequence (100 aa):
MIYFKAPKDFKNSDIFKKSLRSTDALFIDDNHYIAMLIGTDWNGALEVLSGIQSFFDDYKYDNIVCYPDDGKDGETLMNNLQDIIIDNYGIALDMLK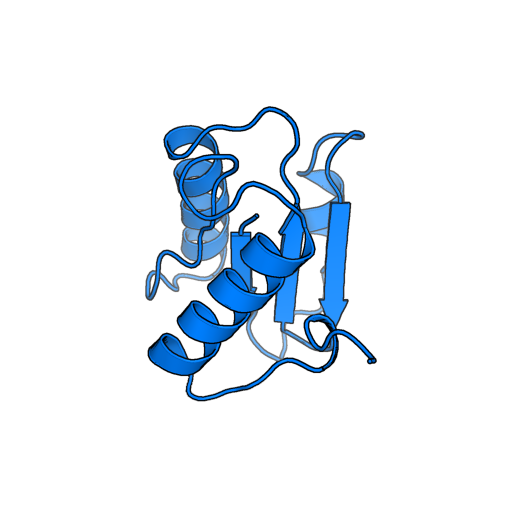IKS